Protein AF-A0AAN5RH41-F1 (afdb_monomer)

Nearest PDB structures (foldseek):
  8sas-assembly1_A  TM=2.028E-01  e=7.552E-01  HIV-1 06TG.HT008

InterPro domains:
  IPR000015 Outer membrane usher protein [PTHR30451] (2-121)
  IPR025885 PapC, N-terminal domain [PF13954] (23-124)
  IPR037224 PapC, N-terminal domain superfamily [G3DSA:3.10.20.410] (21-129)
  IPR037224 PapC, N-terminal domain superfamily [SSF141729] (22-124)

Organism: Klebsiella oxytoca (NCBI:txid571)

pLDDT: mean 82.52, std 11.22, range [43.78, 96.69]

Secondary structure (DSSP, 8-state):
-HHHHHHHHHHHHHT-PPPP-----GGGS--TTTTS---GGGGSTT---SEEEEEEEEETTEEEEEEEEEEEEEETT-STTS-EEEE-B-HHHHHHHT--HHHHTTPEEPTTSSSTTSEE---TT----

Mean predicted aligned error: 9.33 Å

Structure (mmCIF, N/CA/C/O backbone):
data_AF-A0AAN5RH41-F1
#
_entry.id   AF-A0AAN5RH41-F1
#
loop_
_atom_site.group_PDB
_atom_site.id
_atom_site.type_symbol
_atom_site.label_atom_id
_atom_site.label_alt_id
_atom_site.label_comp_id
_atom_site.label_asym_id
_atom_site.label_entity_id
_atom_site.label_seq_id
_atom_site.pdbx_PDB_ins_code
_atom_site.Cartn_x
_atom_site.Cartn_y
_atom_site.Cartn_z
_atom_site.occupancy
_atom_site.B_iso_or_equiv
_atom_site.auth_seq_id
_atom_site.auth_comp_id
_atom_site.auth_asym_id
_atom_site.auth_atom_id
_atom_site.pdbx_PDB_model_num
ATOM 1 N N . MET A 1 1 ? -14.341 -53.802 -17.929 1.00 60.84 1 MET A N 1
ATOM 2 C CA . MET A 1 1 ? -12.991 -53.218 -17.712 1.00 60.84 1 MET A CA 1
ATOM 3 C C . MET A 1 1 ? -12.581 -52.163 -18.746 1.00 60.84 1 MET A C 1
ATOM 5 O O . MET A 1 1 ? -11.885 -51.235 -18.362 1.00 60.84 1 MET A O 1
ATOM 9 N N . LYS A 1 2 ? -12.973 -52.254 -20.031 1.00 68.25 2 LYS A N 1
ATOM 10 C CA . LYS A 1 2 ? -12.633 -51.224 -21.041 1.00 68.25 2 LYS A CA 1
ATOM 11 C C . LYS A 1 2 ? -13.438 -49.919 -20.877 1.00 68.25 2 LYS A C 1
ATOM 13 O O . LYS A 1 2 ? -12.839 -48.852 -20.862 1.00 68.25 2 LYS A O 1
ATOM 18 N N . LEU A 1 3 ? -14.757 -50.005 -20.648 1.00 75.56 3 LEU A N 1
ATOM 19 C CA . LEU A 1 3 ? -15.610 -48.822 -20.422 1.00 75.56 3 LEU A CA 1
ATOM 20 C C . LEU A 1 3 ? -15.280 -48.066 -19.127 1.00 75.56 3 LEU A C 1
ATOM 22 O O . LEU A 1 3 ? -15.282 -46.843 -19.122 1.00 75.56 3 LEU A O 1
ATOM 26 N N . THR A 1 4 ? -14.952 -48.772 -18.043 1.00 77.12 4 THR A N 1
ATOM 27 C CA . THR A 1 4 ? -14.583 -48.133 -16.770 1.00 77.12 4 THR A CA 1
ATOM 28 C C . THR A 1 4 ? -13.271 -47.358 -16.878 1.00 77.12 4 THR A C 1
ATOM 30 O O . THR A 1 4 ? -13.171 -46.259 -16.348 1.00 77.12 4 THR A O 1
ATOM 33 N N . ARG A 1 5 ? -12.284 -47.876 -17.622 1.00 77.69 5 ARG A N 1
ATOM 34 C CA . ARG A 1 5 ? -11.034 -47.152 -17.911 1.00 77.69 5 ARG A CA 1
ATOM 35 C C . ARG A 1 5 ? -11.276 -45.910 -18.773 1.00 77.69 5 ARG A C 1
ATOM 37 O O . ARG A 1 5 ? -10.683 -44.873 -18.500 1.00 77.69 5 ARG A O 1
ATOM 44 N N . LEU A 1 6 ? -12.166 -46.005 -19.764 1.00 81.62 6 LEU A N 1
ATOM 45 C CA . LEU A 1 6 ? -12.541 -44.873 -20.616 1.00 81.62 6 LEU A CA 1
ATOM 46 C C . LEU A 1 6 ? -13.253 -43.771 -19.815 1.00 81.62 6 LEU A C 1
ATOM 48 O O . LEU A 1 6 ? -12.909 -42.603 -19.951 1.00 81.62 6 LEU A O 1
ATOM 52 N N . ALA A 1 7 ? -14.187 -44.145 -18.937 1.00 84.88 7 ALA A N 1
ATOM 53 C CA . ALA A 1 7 ? -14.885 -43.201 -18.068 1.00 84.88 7 ALA A CA 1
ATOM 54 C C . ALA A 1 7 ? -13.914 -42.453 -17.137 1.00 84.88 7 ALA A C 1
ATOM 56 O O . ALA A 1 7 ? -13.996 -41.234 -17.031 1.00 84.88 7 ALA A O 1
ATOM 57 N N . ILE A 1 8 ? -12.946 -43.163 -16.541 1.00 85.38 8 ILE A N 1
ATOM 58 C CA . ILE A 1 8 ? -11.915 -42.559 -15.681 1.00 85.38 8 ILE A CA 1
ATOM 59 C C . ILE A 1 8 ? -11.060 -41.550 -16.467 1.00 85.38 8 ILE A C 1
ATOM 61 O O . ILE A 1 8 ? -10.852 -40.432 -15.996 1.00 85.38 8 ILE A O 1
ATOM 65 N N . LEU A 1 9 ? -10.617 -41.903 -17.679 1.00 83.31 9 LEU A N 1
ATOM 66 C CA . LEU A 1 9 ? -9.840 -41.008 -18.548 1.00 83.31 9 LEU A CA 1
ATOM 67 C C . LEU A 1 9 ? -10.606 -39.721 -18.887 1.00 83.31 9 LEU A C 1
ATOM 69 O O . LEU A 1 9 ? -10.053 -38.636 -18.736 1.00 83.31 9 LEU A O 1
ATOM 73 N N . ILE A 1 10 ? -11.886 -39.835 -19.261 1.00 84.69 10 ILE A N 1
ATOM 74 C CA . ILE A 1 10 ? -12.734 -38.679 -19.598 1.00 84.69 10 ILE A CA 1
ATOM 75 C C . ILE A 1 10 ? -12.925 -37.765 -18.380 1.00 84.69 10 ILE A C 1
ATOM 77 O O . ILE A 1 10 ? -12.791 -36.544 -18.491 1.00 84.69 10 ILE A O 1
ATOM 81 N N . THR A 1 11 ? -13.185 -38.336 -17.198 1.00 84.69 11 THR A N 1
ATOM 82 C CA . THR A 1 11 ? -13.340 -37.544 -15.967 1.00 84.69 11 THR A CA 1
ATOM 83 C C . THR A 1 11 ? -12.055 -36.829 -15.550 1.00 84.69 11 THR A C 1
ATOM 85 O O . THR A 1 11 ?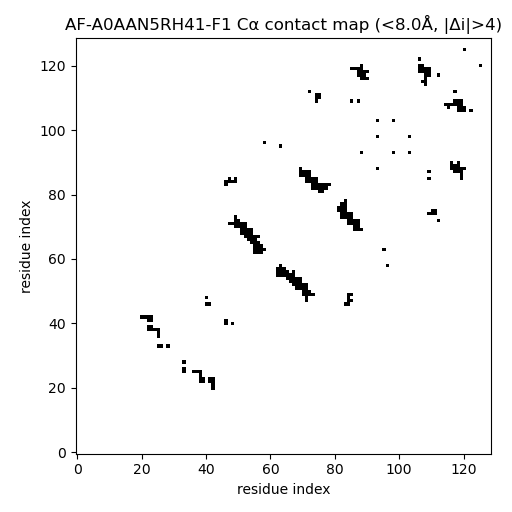 -12.130 -35.708 -15.055 1.00 84.69 11 THR A O 1
ATOM 88 N N . LEU A 1 12 ? -10.883 -37.432 -15.782 1.00 81.12 12 LEU A N 1
ATOM 89 C CA . LEU A 1 12 ? -9.588 -36.836 -15.445 1.00 81.12 12 LEU A CA 1
ATOM 90 C C . LEU A 1 12 ? -9.231 -35.668 -16.377 1.00 81.12 12 LEU A C 1
ATOM 92 O O . LEU A 1 12 ? -8.657 -34.678 -15.940 1.00 81.12 12 LEU A O 1
ATOM 96 N N . THR A 1 13 ? -9.594 -35.756 -17.658 1.00 79.00 13 THR A N 1
ATOM 97 C CA . THR A 1 13 ? -9.370 -34.661 -18.614 1.00 79.00 13 THR A CA 1
ATOM 98 C C . THR A 1 13 ? -10.342 -33.498 -18.419 1.00 79.00 13 THR A C 1
ATOM 100 O O . THR A 1 13 ? -9.961 -32.349 -18.610 1.00 79.00 13 THR A O 1
ATOM 103 N N . CYS A 1 14 ? -11.585 -33.768 -18.002 1.00 77.88 14 CYS A N 1
ATOM 104 C CA . CYS A 1 14 ? -12.605 -32.732 -17.802 1.00 77.88 14 CYS A CA 1
ATOM 105 C C . CYS A 1 14 ? -12.411 -31.928 -16.501 1.00 77.88 14 CYS A C 1
ATOM 107 O O . CYS A 1 14 ? -13.014 -30.869 -16.332 1.00 77.88 14 CYS A O 1
ATOM 109 N N . SER A 1 15 ? -11.586 -32.421 -15.574 1.00 76.56 15 SER A N 1
ATOM 110 C CA . SER A 1 15 ? -11.250 -31.739 -14.320 1.00 76.56 15 SER A CA 1
ATOM 111 C C . SER A 1 15 ? -9.981 -30.881 -14.404 1.00 76.56 15 SER A C 1
ATOM 113 O O . SER A 1 15 ? -9.678 -30.159 -13.451 1.00 76.56 15 SER A O 1
ATOM 115 N N . ALA A 1 16 ? -9.263 -30.899 -15.533 1.00 76.12 16 ALA A N 1
ATOM 116 C CA . ALA A 1 16 ? -8.120 -30.022 -15.752 1.00 76.12 16 ALA A CA 1
ATOM 117 C C . ALA A 1 16 ? -8.597 -28.573 -15.941 1.00 76.12 16 ALA A C 1
ATOM 119 O O . ALA A 1 16 ? -9.288 -28.247 -16.906 1.00 76.12 16 ALA A O 1
ATOM 120 N N . ARG A 1 17 ? -8.232 -27.687 -15.008 1.00 78.62 17 ARG A N 1
ATOM 121 C CA . ARG A 1 17 ? -8.455 -26.245 -15.157 1.00 78.62 17 ARG A CA 1
ATOM 122 C C . ARG A 1 17 ? -7.299 -25.623 -15.942 1.00 78.62 17 ARG A C 1
ATOM 124 O O . ARG A 1 17 ? -6.154 -25.997 -15.684 1.00 78.62 17 ARG A O 1
ATOM 131 N N . PRO A 1 18 ? -7.561 -24.672 -16.856 1.00 74.62 18 PRO A N 1
ATOM 132 C CA . PRO A 1 18 ? -6.485 -23.917 -17.476 1.00 74.62 18 PRO A CA 1
ATOM 133 C C . PRO A 1 18 ? -5.746 -23.123 -16.394 1.00 74.62 18 PRO A C 1
ATOM 135 O O . PRO A 1 18 ? -6.364 -22.407 -15.605 1.00 74.62 18 PRO A O 1
ATOM 138 N N . VAL A 1 19 ? -4.425 -23.266 -16.356 1.00 77.50 19 VAL A N 1
ATOM 139 C CA . VAL A 1 19 ? -3.543 -22.349 -15.633 1.00 77.50 19 VAL A CA 1
ATOM 140 C C . VAL A 1 19 ? -3.218 -21.220 -16.600 1.00 77.50 19 VAL A C 1
ATOM 142 O O . VAL A 1 19 ? -2.670 -21.465 -17.673 1.00 77.50 19 VAL A O 1
ATOM 145 N N . LEU A 1 20 ? -3.610 -20.001 -16.243 1.00 80.88 20 LEU A N 1
ATOM 146 C CA . LEU A 1 20 ? -3.268 -18.797 -16.990 1.00 80.88 20 LEU A CA 1
ATOM 147 C C . LEU A 1 20 ? -2.072 -18.129 -16.311 1.00 80.88 20 LEU A C 1
ATOM 149 O O . LEU A 1 20 ? -2.013 -18.075 -15.083 1.00 80.88 20 LEU A O 1
ATOM 153 N N . ALA A 1 21 ? -1.142 -17.630 -17.116 1.00 83.56 21 ALA A N 1
ATOM 154 C CA . ALA A 1 21 ? -0.006 -16.834 -16.675 1.00 83.56 21 ALA A CA 1
ATOM 155 C C . ALA A 1 21 ? -0.005 -15.510 -17.447 1.00 83.56 21 ALA A C 1
ATOM 157 O O . ALA A 1 21 ? -0.320 -15.484 -18.638 1.00 83.56 21 ALA A O 1
ATOM 158 N N . THR A 1 22 ? 0.338 -14.425 -16.758 1.00 88.69 22 THR A N 1
ATOM 159 C CA . THR A 1 22 ? 0.505 -13.092 -17.348 1.00 88.69 22 THR A CA 1
ATOM 160 C C . THR A 1 22 ? 1.994 -12.797 -17.441 1.00 88.69 22 THR A C 1
ATOM 162 O O . THR A 1 22 ? 2.725 -13.051 -16.489 1.00 88.69 22 THR A O 1
ATOM 165 N N . GLU A 1 23 ? 2.456 -12.235 -18.554 1.00 89.69 23 GLU A N 1
ATOM 166 C CA . GLU A 1 23 ? 3.856 -11.845 -18.749 1.00 89.69 23 GLU A CA 1
ATOM 167 C C . GLU A 1 23 ? 3.946 -10.444 -19.356 1.00 89.69 23 GLU A C 1
ATOM 169 O O . GLU A 1 23 ? 3.111 -10.049 -20.172 1.00 89.69 23 GLU A O 1
ATOM 174 N N . PHE A 1 24 ? 4.980 -9.698 -18.963 1.00 89.31 24 PHE A N 1
ATOM 175 C CA . PHE A 1 24 ? 5.223 -8.331 -19.416 1.00 89.31 24 PHE A CA 1
ATOM 176 C C . PHE A 1 24 ? 6.498 -8.256 -20.256 1.00 89.31 24 PHE A C 1
ATOM 178 O O . PHE A 1 24 ? 7.546 -8.784 -19.889 1.00 89.31 24 PHE A O 1
ATOM 185 N N . ASN A 1 25 ? 6.417 -7.574 -21.399 1.00 88.12 25 ASN A N 1
ATOM 186 C CA . ASN A 1 25 ? 7.524 -7.480 -22.345 1.00 88.12 25 ASN A CA 1
ATOM 187 C C . ASN A 1 25 ? 8.454 -6.299 -22.016 1.00 88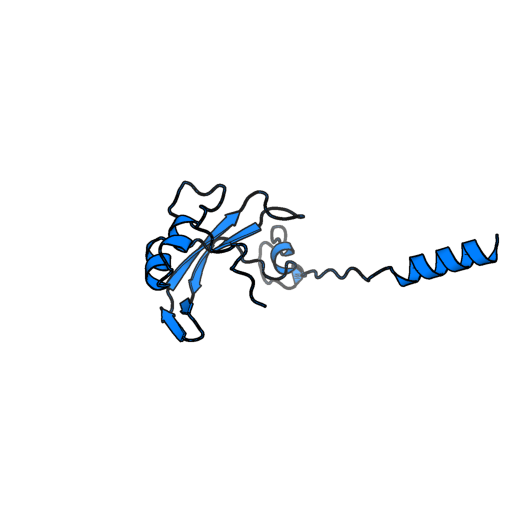.12 25 ASN A C 1
ATOM 189 O O . ASN A 1 25 ? 8.077 -5.138 -22.178 1.00 88.12 25 ASN A O 1
ATOM 193 N N . VAL A 1 26 ? 9.704 -6.597 -21.652 1.00 87.31 26 VAL A N 1
ATOM 194 C CA . VAL A 1 26 ? 10.753 -5.598 -21.361 1.00 87.31 26 VAL A CA 1
ATOM 195 C C . VAL A 1 26 ? 11.080 -4.678 -22.540 1.00 87.31 26 VAL A C 1
ATOM 197 O O . VAL A 1 26 ? 11.493 -3.539 -22.337 1.00 87.31 26 VAL A O 1
ATOM 200 N N . ASN A 1 27 ? 10.857 -5.123 -23.782 1.00 84.88 27 ASN A N 1
ATOM 201 C CA . ASN A 1 27 ? 11.163 -4.337 -24.983 1.00 84.88 27 ASN A CA 1
ATOM 202 C C . ASN A 1 27 ? 10.212 -3.153 -25.183 1.00 84.88 27 ASN A C 1
ATOM 204 O O . ASN A 1 27 ? 10.525 -2.243 -25.948 1.00 84.88 27 ASN A O 1
ATOM 208 N N . MET A 1 28 ? 9.065 -3.152 -24.500 1.00 85.75 28 MET A N 1
ATOM 209 C CA . MET A 1 28 ? 8.135 -2.026 -24.516 1.00 85.75 28 MET A CA 1
ATOM 210 C C . MET A 1 28 ? 8.636 -0.853 -23.658 1.00 85.75 28 MET A C 1
ATOM 212 O O . MET A 1 28 ? 8.174 0.274 -23.828 1.00 85.75 28 MET A O 1
ATOM 216 N N . LEU A 1 29 ? 9.602 -1.085 -22.764 1.00 82.75 29 LEU A N 1
ATOM 217 C CA . LEU A 1 29 ? 10.185 -0.026 -21.954 1.00 82.75 29 LEU A CA 1
ATOM 218 C C . LEU A 1 29 ? 11.239 0.756 -22.747 1.00 82.75 29 LEU A C 1
ATOM 220 O O . LEU A 1 29 ? 12.159 0.198 -23.358 1.00 82.75 29 LEU A O 1
ATOM 224 N N . ASN A 1 30 ? 11.121 2.081 -22.714 1.00 82.31 30 ASN A N 1
ATOM 225 C CA . ASN A 1 30 ? 12.128 2.987 -23.249 1.00 82.31 30 ASN A CA 1
ATOM 226 C C . ASN A 1 30 ? 13.181 3.286 -22.173 1.00 82.31 30 ASN A C 1
ATOM 228 O O . ASN A 1 30 ? 13.149 4.339 -21.543 1.00 82.31 30 ASN A O 1
ATOM 232 N N . THR A 1 31 ? 14.059 2.319 -21.909 1.00 78.50 31 THR A N 1
ATOM 233 C CA . THR A 1 31 ? 15.173 2.468 -20.962 1.00 78.50 31 THR A CA 1
ATOM 234 C C . THR A 1 31 ? 16.473 2.054 -21.639 1.00 78.50 31 THR A C 1
ATOM 236 O O . THR A 1 31 ? 16.477 1.178 -22.506 1.00 78.50 31 THR A O 1
ATOM 239 N N . GLU A 1 32 ? 17.578 2.673 -21.228 1.00 75.31 32 GLU A N 1
ATOM 240 C CA . GLU A 1 32 ? 18.926 2.313 -21.688 1.00 75.31 32 GLU A CA 1
ATOM 241 C C . GLU A 1 32 ? 19.366 0.931 -21.168 1.00 75.31 32 GLU A C 1
ATOM 243 O O . GLU A 1 32 ? 20.247 0.292 -21.739 1.00 75.31 32 GLU A O 1
ATOM 248 N N . ASP A 1 33 ? 18.714 0.429 -20.114 1.00 76.31 33 ASP A N 1
ATOM 249 C CA . ASP A 1 33 ? 19.167 -0.719 -19.325 1.00 76.31 33 ASP A CA 1
ATOM 250 C C . ASP A 1 33 ? 18.191 -1.907 -19.383 1.00 76.31 33 ASP A C 1
ATOM 252 O O . ASP A 1 33 ? 17.909 -2.594 -18.400 1.00 76.31 33 ASP A O 1
ATOM 256 N N . ARG A 1 34 ? 17.658 -2.176 -20.583 1.00 74.94 34 ARG A N 1
ATOM 257 C CA . ARG A 1 34 ? 16.695 -3.272 -20.832 1.00 74.94 34 ARG A CA 1
ATOM 258 C C . ARG A 1 34 ? 17.197 -4.652 -20.399 1.00 74.94 34 ARG A C 1
ATOM 260 O O . ARG A 1 34 ? 16.385 -5.538 -20.162 1.00 74.94 34 ARG A O 1
ATOM 267 N N . LYS A 1 35 ? 18.517 -4.852 -20.310 1.00 75.06 35 LYS A N 1
ATOM 268 C CA . LYS A 1 35 ? 19.131 -6.137 -19.930 1.00 75.06 35 LYS A CA 1
ATOM 269 C C . LYS A 1 35 ? 18.994 -6.464 -18.440 1.00 75.06 35 LYS A C 1
ATOM 271 O O . LYS A 1 35 ? 19.155 -7.625 -18.083 1.00 75.06 35 LYS A O 1
ATOM 276 N N . HIS A 1 36 ? 18.700 -5.470 -17.603 1.00 75.88 36 HIS A N 1
ATOM 277 C CA . HIS A 1 36 ? 18.593 -5.625 -16.149 1.00 75.88 36 HIS A CA 1
ATOM 278 C C . HIS A 1 36 ? 17.180 -5.337 -15.615 1.00 75.88 36 HIS A C 1
ATOM 280 O O . HIS A 1 36 ? 16.965 -5.362 -14.405 1.00 75.88 36 HIS A O 1
ATOM 286 N N . ALA A 1 37 ? 16.211 -5.064 -16.495 1.00 78.75 37 ALA A N 1
ATOM 287 C CA . ALA A 1 37 ? 14.829 -4.818 -16.102 1.00 78.75 37 ALA A CA 1
ATOM 288 C C . ALA A 1 37 ? 14.094 -6.143 -15.829 1.00 78.75 37 ALA A C 1
ATOM 290 O O . ALA A 1 37 ? 13.861 -6.925 -16.750 1.00 78.75 37 ALA A O 1
ATOM 291 N N . ASP A 1 38 ? 13.695 -6.367 -14.576 1.00 81.81 38 ASP A N 1
ATOM 292 C CA . ASP A 1 38 ? 12.813 -7.469 -14.181 1.00 81.81 38 ASP A CA 1
ATOM 293 C C . ASP A 1 38 ? 11.367 -6.967 -14.052 1.00 81.81 38 ASP A C 1
ATOM 295 O O . ASP A 1 38 ? 11.071 -6.075 -13.254 1.00 81.81 38 ASP A O 1
ATOM 299 N N . LEU A 1 39 ? 10.465 -7.538 -14.858 1.00 86.50 39 LEU A N 1
ATOM 300 C CA . LEU A 1 39 ? 9.034 -7.219 -14.858 1.00 86.50 39 LEU A CA 1
ATOM 301 C C . LEU A 1 39 ? 8.159 -8.341 -14.298 1.00 86.50 39 LEU A C 1
ATOM 303 O O . LEU A 1 39 ? 6.935 -8.214 -14.311 1.00 86.50 39 LEU A O 1
ATOM 307 N N . SER A 1 40 ? 8.758 -9.414 -13.775 1.00 85.19 40 SER A N 1
ATOM 308 C CA . SER A 1 40 ? 8.029 -10.536 -13.168 1.00 85.19 40 SER A CA 1
ATOM 309 C C . SER A 1 40 ? 7.123 -10.081 -12.020 1.00 85.19 40 SER A C 1
ATOM 311 O O . SER A 1 40 ? 6.035 -10.620 -11.819 1.00 85.19 40 SER A O 1
ATOM 313 N N . ALA A 1 41 ? 7.523 -9.017 -11.321 1.00 83.88 41 ALA A N 1
ATOM 314 C CA . ALA A 1 41 ? 6.727 -8.346 -10.305 1.00 83.88 41 ALA A CA 1
ATOM 315 C C . ALA A 1 41 ? 5.324 -7.937 -10.795 1.00 83.88 41 ALA A C 1
ATOM 317 O O . ALA A 1 41 ? 4.366 -8.095 -10.044 1.00 83.88 41 ALA A O 1
ATOM 318 N N . PHE A 1 42 ? 5.191 -7.455 -12.036 1.00 85.19 42 PHE A N 1
ATOM 319 C CA . PHE A 1 42 ? 3.919 -6.970 -12.592 1.00 85.19 42 PHE A CA 1
ATOM 320 C C . PHE A 1 42 ? 2.958 -8.101 -12.965 1.00 85.19 42 PHE A C 1
ATOM 322 O O . PHE A 1 42 ? 1.753 -7.884 -13.058 1.00 85.19 42 PHE A O 1
ATOM 329 N N . SER A 1 43 ? 3.472 -9.316 -13.149 1.00 87.44 43 SER A N 1
ATOM 330 C CA . SER A 1 43 ? 2.668 -10.513 -13.403 1.00 87.44 43 SER A CA 1
ATOM 331 C C . SER A 1 43 ? 1.909 -11.008 -12.170 1.00 87.44 43 SER A C 1
ATOM 333 O O . SER A 1 43 ? 1.018 -11.848 -12.303 1.00 87.44 43 SER A O 1
ATOM 335 N N . ARG A 1 44 ? 2.264 -10.524 -10.972 1.00 85.38 44 ARG A N 1
ATOM 336 C CA . ARG A 1 44 ? 1.670 -10.945 -9.701 1.00 85.38 44 ARG A CA 1
ATOM 337 C C . ARG A 1 44 ? 0.535 -10.005 -9.312 1.00 85.38 44 ARG A C 1
ATOM 339 O O . ARG A 1 44 ? 0.768 -8.845 -8.981 1.00 85.38 44 ARG A O 1
ATOM 346 N N . ASP A 1 45 ? -0.687 -10.526 -9.324 1.00 82.75 45 ASP A N 1
ATOM 347 C CA . ASP A 1 45 ? -1.861 -9.765 -8.899 1.00 82.75 45 ASP A CA 1
ATOM 348 C C . ASP A 1 45 ? -1.732 -9.319 -7.433 1.00 82.75 45 ASP A C 1
ATOM 350 O O . ASP A 1 45 ? -1.300 -10.085 -6.569 1.00 82.75 45 ASP A O 1
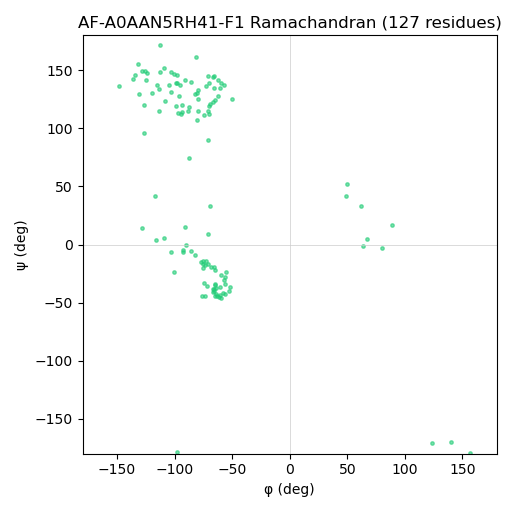ATOM 354 N N . GLY A 1 46 ? -2.063 -8.056 -7.170 1.00 81.38 46 GLY A 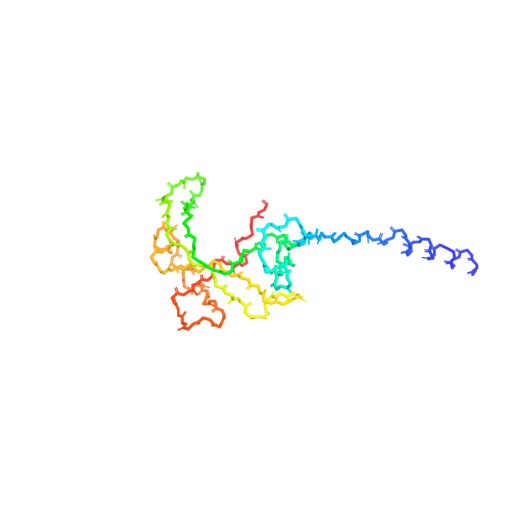N 1
ATOM 355 C CA . GLY A 1 46 ? -1.950 -7.440 -5.847 1.00 81.38 46 GLY A CA 1
ATOM 356 C C . GLY A 1 46 ? -0.525 -7.246 -5.306 1.00 81.38 46 GLY A C 1
ATOM 357 O O . GLY A 1 46 ? -0.388 -6.810 -4.163 1.00 81.38 46 GLY A O 1
ATOM 358 N N . TYR A 1 47 ? 0.533 -7.538 -6.075 1.00 86.50 47 TYR A N 1
ATOM 359 C CA . TYR A 1 47 ? 1.905 -7.260 -5.642 1.00 86.50 47 TYR A CA 1
ATOM 360 C C . TYR A 1 47 ? 2.212 -5.758 -5.689 1.00 86.50 47 TYR A C 1
ATOM 362 O O . TYR A 1 47 ? 1.915 -5.076 -6.670 1.00 86.50 47 TYR A O 1
ATOM 370 N N . ILE A 1 48 ? 2.869 -5.256 -4.643 1.00 88.50 48 ILE A N 1
ATOM 371 C CA . ILE A 1 48 ? 3.342 -3.874 -4.551 1.00 88.50 48 ILE A CA 1
ATOM 372 C C . ILE A 1 48 ? 4.863 -3.915 -4.392 1.00 88.50 48 ILE A C 1
ATOM 374 O O . ILE A 1 48 ? 5.396 -4.664 -3.581 1.00 88.50 48 ILE A O 1
ATOM 378 N N . ALA A 1 49 ? 5.600 -3.140 -5.184 1.00 89.06 49 ALA A N 1
ATOM 379 C CA . ALA A 1 49 ? 7.050 -3.098 -5.030 1.00 89.06 49 ALA A CA 1
ATOM 380 C C . ALA A 1 49 ? 7.437 -2.457 -3.677 1.00 89.06 49 ALA A C 1
ATOM 382 O O . ALA A 1 49 ? 6.774 -1.521 -3.234 1.00 89.06 49 ALA A O 1
ATOM 383 N N . PRO A 1 50 ? 8.506 -2.920 -3.007 1.00 91.06 50 PRO A N 1
ATOM 384 C CA . PRO A 1 50 ? 9.036 -2.214 -1.852 1.00 91.06 50 PRO A CA 1
ATOM 385 C C . PRO A 1 50 ? 9.480 -0.791 -2.204 1.00 91.06 50 PRO A C 1
ATOM 387 O O . PRO A 1 50 ? 10.103 -0.565 -3.242 1.00 91.06 50 PRO A O 1
ATOM 390 N N . GLY A 1 51 ? 9.189 0.158 -1.321 1.00 92.44 51 GLY A N 1
ATOM 391 C CA . GLY A 1 51 ? 9.460 1.575 -1.533 1.00 92.44 51 GLY A CA 1
ATOM 392 C C . GLY A 1 51 ? 8.557 2.468 -0.693 1.00 92.44 51 GLY A C 1
ATOM 393 O O . GLY A 1 51 ? 7.707 1.985 0.054 1.00 92.44 51 GLY A O 1
ATOM 394 N N . ASP A 1 52 ? 8.738 3.777 -0.833 1.00 94.56 52 ASP A N 1
ATOM 395 C CA . ASP A 1 52 ? 7.933 4.775 -0.135 1.00 94.56 52 ASP A CA 1
ATOM 396 C C . ASP A 1 52 ? 6.902 5.391 -1.082 1.00 94.56 52 ASP A C 1
ATOM 398 O O . ASP A 1 52 ? 7.216 5.811 -2.198 1.00 94.56 52 ASP A O 1
ATOM 402 N N . TYR A 1 53 ? 5.660 5.447 -0.616 1.00 95.62 53 TYR A N 1
ATOM 403 C CA . TYR A 1 53 ? 4.494 5.867 -1.379 1.00 95.62 53 TYR A CA 1
ATOM 404 C C . TYR A 1 53 ? 3.762 6.992 -0.653 1.00 95.62 53 TYR A C 1
ATOM 406 O O . TYR A 1 53 ? 3.722 7.038 0.575 1.00 95.62 53 TYR A O 1
ATOM 414 N N . LEU A 1 54 ? 3.131 7.880 -1.419 1.00 96.69 54 LEU A N 1
ATOM 415 C CA . LEU A 1 54 ? 2.121 8.797 -0.898 1.00 96.69 54 LEU A CA 1
ATOM 416 C C . LEU A 1 54 ? 0.752 8.185 -1.174 1.00 96.69 54 LEU A C 1
ATOM 418 O O . LEU A 1 54 ? 0.368 8.036 -2.333 1.00 96.69 54 LEU A O 1
ATOM 422 N N . LEU A 1 55 ? 0.048 7.799 -0.113 1.00 94.69 55 LEU A N 1
ATOM 423 C CA . LEU A 1 55 ? -1.238 7.113 -0.198 1.00 94.69 55 LEU A CA 1
ATOM 424 C C . LEU A 1 55 ? -2.311 7.874 0.571 1.00 94.69 55 LEU A C 1
ATOM 426 O O . LEU A 1 55 ? -2.055 8.452 1.627 1.00 94.69 55 LEU A O 1
ATOM 430 N N . ASP A 1 56 ? -3.541 7.796 0.082 1.00 95.06 56 ASP A N 1
ATOM 431 C CA . ASP A 1 56 ? -4.699 8.216 0.857 1.00 95.06 56 ASP A CA 1
ATOM 432 C C . ASP A 1 56 ? -5.112 7.082 1.796 1.00 95.06 56 ASP A C 1
ATOM 434 O O . ASP A 1 56 ? -5.294 5.934 1.380 1.00 95.06 56 ASP A O 1
ATOM 438 N N . ILE A 1 57 ? -5.286 7.398 3.076 1.00 92.75 57 ILE A N 1
ATOM 439 C CA . ILE A 1 57 ? -5.793 6.448 4.065 1.00 92.75 57 ILE A CA 1
ATOM 440 C C . ILE A 1 57 ? -7.302 6.631 4.154 1.00 92.75 57 ILE A C 1
ATOM 442 O O . ILE A 1 57 ? -7.793 7.709 4.508 1.00 92.75 57 ILE A O 1
ATOM 446 N N . ARG A 1 58 ? -8.036 5.555 3.863 1.00 92.62 58 ARG A N 1
ATOM 447 C CA . ARG A 1 58 ? -9.498 5.507 3.935 1.00 92.62 58 ARG A CA 1
ATOM 448 C C . ARG A 1 58 ? -9.953 4.518 5.001 1.00 92.62 58 ARG A C 1
ATOM 450 O O . ARG A 1 58 ? -9.426 3.414 5.093 1.00 92.62 58 ARG A O 1
ATOM 457 N N . LEU A 1 59 ? -10.958 4.911 5.775 1.00 90.50 59 LEU A N 1
ATOM 458 C CA . LEU A 1 59 ? -11.625 4.075 6.765 1.00 90.50 59 LEU A CA 1
ATOM 459 C C . LEU A 1 59 ? -13.128 4.108 6.491 1.00 90.50 59 LEU A C 1
ATOM 461 O O . LEU A 1 59 ? -13.726 5.180 6.508 1.00 90.50 59 LEU A O 1
ATOM 465 N N . ASN A 1 60 ? -13.734 2.945 6.228 1.00 89.00 60 ASN A N 1
ATOM 466 C CA . ASN A 1 60 ? -15.154 2.828 5.860 1.00 89.00 60 ASN A CA 1
ATOM 467 C C . ASN A 1 60 ? -15.546 3.798 4.731 1.00 89.00 60 ASN A C 1
ATOM 469 O O . ASN A 1 60 ? -16.452 4.614 4.881 1.00 89.00 60 ASN A O 1
ATOM 473 N N . ASP A 1 61 ? -14.787 3.759 3.635 1.00 90.19 61 ASP A N 1
ATOM 474 C CA . ASP A 1 61 ? -14.928 4.630 2.461 1.00 90.19 61 ASP A CA 1
ATOM 475 C C . ASP A 1 61 ? -14.689 6.131 2.684 1.00 90.19 61 ASP A C 1
ATOM 477 O O . ASP A 1 61 ? -14.681 6.888 1.711 1.00 90.19 61 ASP A O 1
ATOM 481 N N . GLN A 1 62 ? -14.399 6.572 3.907 1.00 93.69 62 GLN A N 1
ATOM 482 C CA . GLN A 1 62 ? -14.079 7.964 4.213 1.00 93.69 62 GLN A CA 1
ATOM 483 C C . GLN A 1 62 ? -12.570 8.183 4.251 1.00 93.69 62 GLN A C 1
ATOM 485 O O . GLN A 1 62 ? -11.847 7.479 4.954 1.00 93.69 62 GLN A O 1
ATOM 490 N N . THR A 1 63 ? -12.085 9.177 3.512 1.00 95.25 63 THR A N 1
ATOM 491 C CA . THR A 1 63 ? -10.679 9.585 3.577 1.00 95.25 63 THR A CA 1
ATOM 492 C C . THR A 1 63 ? -10.404 10.266 4.911 1.00 95.25 63 THR A C 1
ATOM 494 O O . THR A 1 63 ? -11.009 11.286 5.231 1.00 95.25 63 THR A O 1
ATOM 497 N N . ILE A 1 64 ? -9.488 9.696 5.694 1.00 95.00 64 ILE A N 1
ATOM 498 C CA . ILE A 1 64 ? -9.063 10.247 6.988 1.00 95.00 64 ILE A CA 1
ATOM 499 C C . ILE A 1 64 ? -7.729 10.986 6.887 1.00 95.00 64 ILE A C 1
ATOM 501 O O . ILE A 1 64 ? -7.439 11.849 7.715 1.00 95.00 64 ILE A O 1
ATOM 505 N N . ARG A 1 65 ? -6.914 10.653 5.879 1.00 95.88 65 ARG A N 1
ATOM 506 C CA . ARG A 1 65 ? -5.657 11.326 5.542 1.00 95.88 65 ARG A CA 1
ATOM 507 C C . ARG A 1 65 ? -5.427 11.253 4.041 1.00 95.88 65 ARG A C 1
ATOM 509 O O . ARG A 1 65 ? -5.574 10.184 3.462 1.00 95.88 65 ARG A O 1
ATOM 516 N N . GLU A 1 66 ? -5.009 12.364 3.460 1.00 96.69 66 GLU A N 1
ATOM 517 C CA . GLU A 1 66 ? -4.576 12.444 2.065 1.00 96.69 66 GLU A CA 1
ATOM 518 C C . GLU A 1 66 ? -3.052 12.503 2.000 1.00 96.69 66 GLU A C 1
ATOM 520 O O . GLU A 1 66 ? -2.424 13.063 2.905 1.00 96.69 66 GLU A O 1
ATOM 525 N N . GLN A 1 67 ? -2.471 11.943 0.935 1.00 95.88 67 GLN A N 1
ATOM 526 C CA . GLN A 1 67 ? -1.030 12.011 0.646 1.00 95.88 67 GLN A CA 1
ATOM 527 C C . GLN A 1 67 ? -0.149 11.638 1.853 1.00 95.88 67 GLN A C 1
ATOM 529 O O . GLN A 1 67 ? 0.853 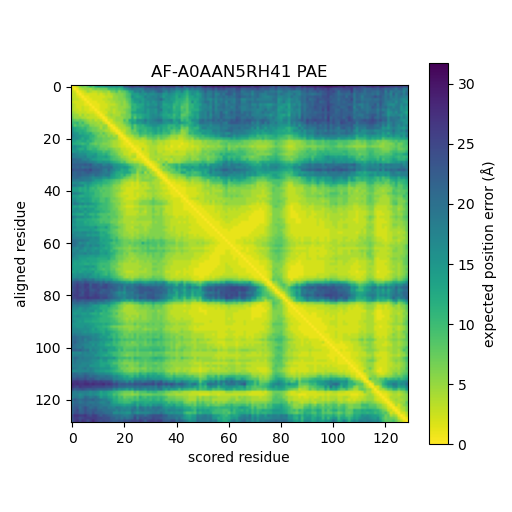12.290 2.154 1.00 95.88 67 GLN A O 1
ATOM 534 N N . TYR A 1 68 ? -0.538 10.597 2.587 1.00 95.44 68 TYR A N 1
ATOM 535 C CA . TYR A 1 68 ? 0.188 10.147 3.762 1.00 95.44 68 TYR A CA 1
ATOM 536 C C . TYR A 1 68 ? 1.402 9.304 3.340 1.00 95.44 68 TYR A C 1
ATOM 538 O O . TYR A 1 68 ? 1.248 8.407 2.506 1.00 95.44 68 TYR A O 1
ATOM 546 N N . PRO A 1 69 ? 2.602 9.553 3.896 1.00 94.69 69 PRO A N 1
ATOM 547 C CA . PRO A 1 69 ? 3.781 8.753 3.593 1.00 94.69 69 PRO A CA 1
ATOM 548 C C . PRO A 1 69 ? 3.638 7.349 4.187 1.00 94.69 69 PRO A C 1
ATOM 550 O O . PRO A 1 69 ? 3.484 7.182 5.397 1.00 94.69 69 PRO A O 1
ATOM 553 N N . VAL A 1 70 ? 3.701 6.336 3.329 1.00 93.94 70 VAL A N 1
ATOM 554 C CA . VAL A 1 70 ? 3.578 4.923 3.690 1.00 93.94 70 VAL A CA 1
ATOM 555 C C . VAL A 1 70 ? 4.723 4.146 3.059 1.00 93.94 70 VAL A C 1
ATOM 557 O O . VAL A 1 70 ? 4.955 4.241 1.856 1.00 93.94 70 VAL A O 1
ATOM 560 N N . SER A 1 71 ? 5.416 3.348 3.867 1.00 93.44 71 SER A N 1
ATOM 561 C CA . SER A 1 71 ? 6.493 2.485 3.388 1.00 93.44 71 SER A CA 1
ATOM 562 C C . SER A 1 71 ? 5.972 1.076 3.116 1.00 93.44 71 SER A C 1
ATOM 564 O O . SER A 1 71 ? 5.205 0.518 3.905 1.00 93.44 71 SER A O 1
ATOM 566 N N . VAL A 1 72 ? 6.394 0.489 2.004 1.00 92.25 72 VAL A N 1
ATOM 567 C CA . VAL A 1 72 ? 6.167 -0.910 1.643 1.00 92.25 72 VAL A CA 1
ATOM 568 C C . VAL A 1 72 ? 7.498 -1.632 1.765 1.00 92.25 72 VAL A C 1
ATOM 570 O O . VAL A 1 72 ? 8.495 -1.245 1.157 1.00 92.25 72 VAL A O 1
ATOM 573 N N . VAL A 1 73 ? 7.522 -2.685 2.573 1.00 90.88 73 VAL A N 1
ATOM 574 C CA . VAL A 1 73 ? 8.742 -3.408 2.943 1.00 90.88 73 VAL A CA 1
ATOM 575 C C . VAL A 1 73 ? 8.741 -4.816 2.349 1.00 90.88 73 VAL A C 1
ATOM 577 O O . VAL A 1 73 ? 7.672 -5.416 2.214 1.00 90.88 73 VAL A O 1
ATOM 580 N N . PRO A 1 74 ? 9.912 -5.378 2.004 1.00 88.94 74 PRO A N 1
ATOM 581 C CA . PRO A 1 74 ? 9.996 -6.758 1.549 1.00 88.94 74 PRO A CA 1
ATOM 582 C C . PRO A 1 74 ? 9.728 -7.725 2.709 1.00 88.94 74 PRO A C 1
ATOM 584 O O . PRO A 1 74 ? 10.241 -7.546 3.815 1.00 88.94 74 PRO A O 1
ATOM 587 N N . VAL A 1 75 ? 8.975 -8.787 2.438 1.00 85.12 75 VAL A N 1
ATOM 588 C CA . VAL A 1 75 ? 8.701 -9.887 3.364 1.00 85.12 75 VAL A CA 1
ATOM 589 C C . VAL A 1 75 ? 9.344 -11.150 2.820 1.00 85.12 75 VAL A C 1
ATOM 591 O O . VAL A 1 75 ? 8.960 -11.683 1.777 1.00 85.12 75 VAL A O 1
ATOM 594 N N . LYS A 1 76 ? 10.336 -11.653 3.553 1.00 73.25 76 LYS A N 1
ATOM 595 C CA . LYS A 1 76 ? 11.013 -12.900 3.199 1.00 73.25 76 LYS A CA 1
ATOM 596 C C . LYS A 1 76 ? 10.169 -14.094 3.640 1.00 73.25 76 LYS A C 1
ATOM 598 O O . LYS A 1 76 ? 9.850 -14.225 4.819 1.00 73.25 76 LYS A O 1
ATOM 603 N N . GLY A 1 77 ? 9.868 -14.993 2.702 1.00 63.03 77 GLY A N 1
ATOM 604 C CA . GLY A 1 77 ? 9.333 -16.328 2.999 1.00 63.03 77 GLY A CA 1
ATOM 605 C C . GLY A 1 77 ? 7.808 -16.472 3.102 1.00 63.03 77 GLY A C 1
ATOM 606 O O . GLY A 1 77 ? 7.355 -17.485 3.629 1.00 63.03 77 GLY A O 1
ATOM 607 N N . SER A 1 78 ? 7.009 -15.517 2.613 1.00 55.75 78 SER A N 1
ATOM 608 C CA . SER A 1 78 ? 5.533 -15.590 2.664 1.00 55.75 78 SER A CA 1
ATOM 609 C C . SER A 1 78 ? 4.844 -15.973 1.343 1.00 55.75 78 SER A C 1
ATOM 611 O O . SER A 1 78 ? 3.634 -16.204 1.347 1.00 55.75 78 SER A O 1
ATOM 613 N N . GLY A 1 79 ? 5.578 -16.079 0.229 1.00 54.34 79 GLY A N 1
ATOM 614 C CA . GLY A 1 79 ? 5.038 -16.420 -1.094 1.00 54.34 79 GLY A CA 1
ATOM 615 C C . GLY A 1 79 ? 5.428 -17.820 -1.580 1.00 54.34 79 GLY A C 1
ATOM 616 O O . GLY A 1 79 ? 6.492 -18.332 -1.239 1.00 54.34 79 GLY A O 1
ATOM 617 N N . LYS A 1 80 ? 4.584 -18.431 -2.428 1.00 52.34 80 LYS A N 1
ATOM 618 C CA . LYS A 1 80 ? 4.912 -19.689 -3.131 1.00 52.34 80 LYS A CA 1
ATOM 619 C C . LYS A 1 80 ? 6.061 -19.535 -4.146 1.00 52.34 80 LYS A C 1
ATOM 621 O O . LYS A 1 80 ? 6.689 -20.542 -4.451 1.00 52.34 80 LYS A O 1
ATOM 626 N N . ASP A 1 81 ? 6.360 -18.305 -4.585 1.00 52.59 81 ASP A N 1
ATOM 627 C CA . ASP A 1 81 ? 7.275 -18.004 -5.702 1.00 52.59 81 ASP A CA 1
ATOM 628 C C . ASP A 1 81 ? 8.391 -16.980 -5.376 1.00 52.59 81 ASP A C 1
ATOM 630 O O . ASP A 1 81 ? 9.039 -16.467 -6.283 1.00 52.59 81 ASP A O 1
ATOM 634 N N . GLY A 1 82 ? 8.647 -16.663 -4.100 1.00 59.59 82 GLY A N 1
ATOM 635 C CA . GLY A 1 82 ? 9.710 -15.725 -3.695 1.00 59.59 82 GLY A CA 1
ATOM 636 C C . GLY A 1 82 ? 9.226 -14.544 -2.852 1.00 59.59 82 GLY A C 1
ATOM 637 O O . GLY A 1 82 ? 8.088 -14.543 -2.380 1.00 59.59 82 GLY A O 1
ATOM 638 N N . ASP A 1 83 ? 10.128 -13.581 -2.628 1.00 69.25 83 ASP A N 1
ATOM 639 C CA . ASP A 1 83 ? 9.940 -12.416 -1.752 1.00 69.25 83 ASP A CA 1
ATOM 640 C C . ASP A 1 83 ? 8.613 -11.685 -2.056 1.00 69.25 83 ASP A C 1
ATOM 642 O O . ASP A 1 83 ? 8.318 -11.316 -3.202 1.00 69.25 83 ASP A O 1
ATOM 646 N N . ASP A 1 84 ? 7.794 -11.520 -1.016 1.00 82.50 84 ASP A N 1
ATOM 647 C CA . ASP A 1 84 ? 6.534 -10.770 -1.033 1.00 82.50 84 ASP A CA 1
ATOM 648 C C . ASP A 1 84 ? 6.786 -9.361 -0.473 1.00 82.50 84 ASP A C 1
ATOM 650 O O . ASP A 1 84 ? 7.908 -9.004 -0.108 1.00 82.50 84 ASP A O 1
ATOM 654 N N . SER A 1 85 ? 5.745 -8.548 -0.380 1.00 86.94 85 SER A N 1
ATOM 655 C CA . SER A 1 85 ? 5.807 -7.220 0.218 1.00 86.94 85 SER A CA 1
ATOM 656 C C . SER A 1 85 ? 4.669 -7.018 1.213 1.00 86.94 85 SER A C 1
ATOM 658 O O . SER A 1 85 ? 3.616 -7.651 1.120 1.00 86.94 85 SER A O 1
ATOM 660 N N . ALA A 1 86 ? 4.866 -6.122 2.171 1.00 88.38 86 ALA A N 1
ATOM 661 C CA . ALA A 1 86 ? 3.820 -5.714 3.092 1.00 88.38 86 ALA A CA 1
ATOM 662 C C . ALA A 1 86 ? 3.831 -4.204 3.279 1.00 88.38 86 ALA A C 1
ATOM 664 O O . ALA A 1 86 ? 4.885 -3.573 3.372 1.00 88.38 86 ALA A O 1
ATOM 665 N N . VAL A 1 87 ? 2.632 -3.635 3.386 1.00 90.81 87 VAL A N 1
ATOM 666 C CA . VAL A 1 87 ? 2.457 -2.259 3.844 1.00 90.81 87 VAL A CA 1
ATOM 667 C C . VAL A 1 87 ? 2.881 -2.187 5.305 1.00 90.81 87 VAL A C 1
ATOM 669 O O . VAL A 1 87 ? 2.351 -2.904 6.154 1.00 90.81 87 VAL A O 1
ATOM 672 N N . CYS A 1 88 ? 3.838 -1.314 5.587 1.00 92.12 88 CYS A N 1
ATOM 673 C CA . CYS A 1 88 ? 4.351 -1.083 6.919 1.00 92.12 88 CYS A CA 1
ATOM 674 C C . CYS A 1 88 ? 3.409 -0.156 7.686 1.00 92.12 88 CYS A C 1
ATOM 676 O O . CYS A 1 88 ? 3.351 1.042 7.411 1.00 92.12 88 CYS A O 1
ATOM 678 N N . VAL A 1 89 ? 2.661 -0.697 8.647 1.00 92.25 89 VAL A N 1
ATOM 679 C CA . VAL A 1 89 ? 1.728 0.100 9.449 1.00 92.25 89 VAL A CA 1
ATOM 680 C C . VAL A 1 89 ? 2.416 0.550 10.725 1.00 92.25 89 VAL A C 1
ATOM 682 O O . VAL A 1 89 ? 2.780 -0.262 11.579 1.00 92.25 89 VAL A O 1
ATOM 685 N N . THR A 1 90 ? 2.618 1.860 10.846 1.00 92.00 90 THR A N 1
ATOM 686 C CA . THR A 1 90 ? 3.276 2.448 12.013 1.00 92.00 90 THR A CA 1
ATOM 687 C C . THR A 1 90 ? 2.296 2.613 13.182 1.00 92.00 90 THR A C 1
ATOM 689 O O . THR A 1 90 ? 1.077 2.632 12.978 1.00 92.00 90 THR A O 1
ATOM 692 N N . PRO A 1 91 ? 2.783 2.775 14.425 1.00 89.69 91 PRO A N 1
ATOM 693 C CA . PRO A 1 91 ? 1.920 3.059 15.573 1.00 89.69 91 PRO A CA 1
ATOM 694 C C . PRO A 1 91 ? 1.043 4.308 15.389 1.00 89.69 91 PRO A C 1
ATOM 696 O O . PRO A 1 91 ? -0.104 4.333 15.831 1.00 89.69 91 PRO A O 1
ATOM 699 N N . GLU A 1 92 ? 1.548 5.331 14.697 1.00 90.12 92 GLU A N 1
ATOM 700 C CA . GLU A 1 92 ? 0.797 6.547 14.381 1.00 90.12 92 GLU A CA 1
ATOM 701 C C . GLU A 1 92 ? -0.358 6.248 13.420 1.00 90.12 92 GLU A C 1
ATOM 703 O O . GLU A 1 92 ? -1.470 6.736 13.622 1.00 90.12 92 GLU A O 1
ATOM 708 N N . MET A 1 93 ? -0.132 5.395 12.415 1.00 92.12 93 MET A N 1
ATOM 709 C CA . MET A 1 93 ? -1.195 4.922 11.526 1.00 92.12 93 MET A CA 1
ATOM 710 C C . MET A 1 93 ? -2.239 4.105 12.291 1.00 92.12 93 MET A C 1
ATOM 712 O O . MET A 1 93 ? -3.433 4.317 12.103 1.00 92.12 93 MET A O 1
ATOM 716 N N . VAL A 1 94 ? -1.819 3.224 13.205 1.00 91.44 94 VAL A N 1
ATOM 717 C CA . VAL A 1 94 ? -2.748 2.468 14.064 1.00 91.44 94 VAL A CA 1
ATOM 718 C C . VAL A 1 94 ? -3.641 3.407 14.881 1.00 91.44 94 VAL A C 1
ATOM 720 O O . VAL A 1 94 ? -4.846 3.170 14.978 1.00 91.44 94 VAL A O 1
ATOM 723 N N . ALA A 1 95 ? -3.082 4.495 15.420 1.00 89.62 95 ALA A N 1
ATOM 724 C CA . ALA A 1 95 ? -3.849 5.499 16.153 1.00 89.62 95 ALA A CA 1
ATOM 725 C C . ALA A 1 95 ? -4.874 6.224 15.260 1.00 89.62 95 ALA A C 1
ATOM 727 O O . ALA A 1 95 ? -5.992 6.480 15.705 1.00 89.62 95 ALA A O 1
ATOM 728 N N . LEU A 1 96 ? -4.532 6.505 13.996 1.00 90.81 96 LEU A N 1
ATOM 729 C CA . LEU A 1 96 ? -5.458 7.105 13.024 1.00 90.81 96 LEU A CA 1
ATOM 730 C C . LEU A 1 96 ? -6.635 6.185 12.677 1.00 90.81 96 LEU A C 1
ATOM 732 O O . LEU A 1 96 ? -7.740 6.668 12.444 1.00 90.81 96 LEU A O 1
ATOM 736 N N . LEU A 1 97 ? -6.408 4.871 12.653 1.00 89.44 97 LEU A N 1
ATOM 737 C CA . LEU A 1 97 ? -7.431 3.879 12.316 1.00 89.44 97 LEU A CA 1
ATOM 738 C C . LEU A 1 97 ? -8.451 3.647 13.443 1.00 89.44 97 LEU A C 1
ATOM 740 O O . LEU A 1 97 ? -9.488 3.032 13.200 1.00 89.44 97 LEU A O 1
ATOM 744 N N . GLY A 1 98 ? -8.175 4.104 14.671 1.00 87.88 98 GLY A N 1
ATOM 745 C CA . GLY A 1 98 ? -9.099 3.962 15.802 1.00 87.88 98 GLY A CA 1
ATOM 746 C C . GLY A 1 98 ? -9.407 2.503 16.168 1.00 87.88 98 GLY A C 1
ATOM 747 O O . GLY A 1 98 ? -10.528 2.182 16.569 1.00 87.88 98 GLY A O 1
ATOM 748 N N . LEU A 1 99 ? -8.436 1.599 15.990 1.00 87.62 99 LEU A N 1
ATOM 749 C CA . LEU A 1 99 ? -8.617 0.172 16.261 1.00 87.62 99 LEU A CA 1
ATOM 750 C C . LEU A 1 99 ? -8.850 -0.090 17.756 1.00 87.62 99 LEU A C 1
ATOM 752 O O . LEU A 1 99 ? -8.243 0.538 18.619 1.00 87.62 99 LEU A O 1
ATOM 756 N N . LYS A 1 100 ? -9.692 -1.081 18.072 1.00 90.19 100 LYS A N 1
ATOM 757 C CA . LYS A 1 100 ? -9.909 -1.534 19.457 1.00 90.19 100 LYS A CA 1
ATOM 758 C C . LYS A 1 100 ? -8.609 -2.084 20.053 1.00 90.19 100 LYS A C 1
ATOM 760 O O . LYS A 1 100 ? -7.931 -2.877 19.401 1.00 90.19 100 LYS A O 1
ATOM 765 N N . ASP A 1 101 ? -8.347 -1.809 21.331 1.00 90.38 101 ASP A N 1
ATOM 766 C CA . ASP A 1 101 ? -7.124 -2.245 22.031 1.00 90.38 101 ASP A CA 1
ATOM 767 C C . ASP A 1 101 ? -6.836 -3.748 21.921 1.00 90.38 101 ASP A C 1
ATOM 769 O O . ASP A 1 101 ? -5.684 -4.169 21.830 1.00 90.38 101 ASP A O 1
ATO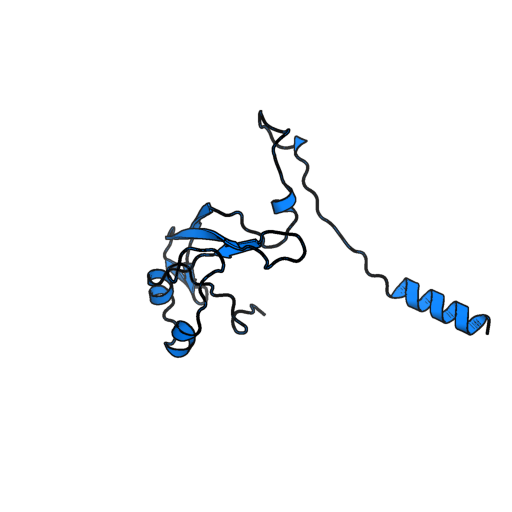M 773 N N . GLY A 1 102 ? -7.885 -4.578 21.933 1.00 89.12 102 GLY A N 1
ATOM 774 C CA . GLY A 1 102 ? -7.749 -6.028 21.776 1.00 89.12 102 GLY A CA 1
ATOM 775 C C . GLY A 1 102 ? -7.124 -6.430 20.439 1.00 89.12 102 GLY A C 1
ATOM 776 O O . GLY 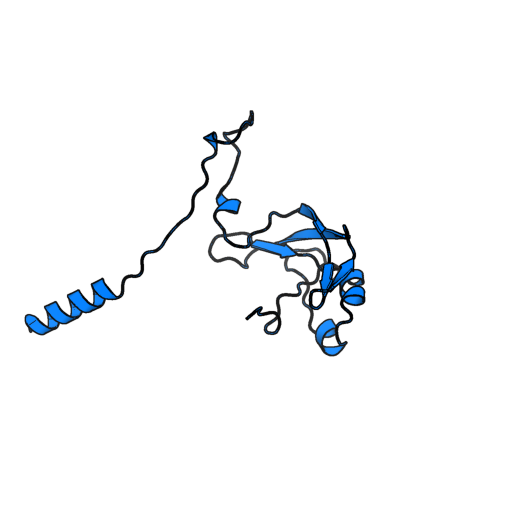A 1 102 ? -6.318 -7.354 20.410 1.00 89.12 102 GLY A O 1
ATOM 777 N N . ILE A 1 103 ? -7.449 -5.704 19.365 1.00 88.25 103 ILE A N 1
ATOM 778 C CA . ILE A 1 103 ? -6.894 -5.920 18.025 1.00 88.25 103 ILE A CA 1
ATOM 779 C C . ILE A 1 103 ? -5.475 -5.367 17.947 1.00 88.25 103 ILE A C 1
ATOM 781 O O . ILE A 1 103 ? -4.586 -6.063 17.467 1.00 88.25 103 ILE A O 1
ATOM 785 N N . VAL A 1 104 ? -5.241 -4.164 18.484 1.00 89.19 104 VAL A N 1
ATOM 786 C CA . VAL A 1 104 ? -3.909 -3.533 18.506 1.00 89.19 104 VAL A CA 1
ATOM 787 C C . VAL A 1 104 ? -2.877 -4.441 19.180 1.00 89.19 104 VAL A C 1
ATOM 789 O O . VAL A 1 104 ? -1.784 -4.626 18.654 1.00 89.19 104 VAL A O 1
ATOM 792 N N . ARG A 1 105 ? -3.240 -5.084 20.298 1.00 88.62 105 ARG A N 1
ATOM 793 C CA . ARG A 1 105 ? -2.376 -6.056 20.994 1.00 88.62 105 ARG A CA 1
ATOM 794 C C . ARG A 1 105 ? -2.071 -7.320 20.183 1.00 88.62 105 ARG A C 1
ATOM 796 O O . ARG A 1 105 ? -1.102 -8.005 20.491 1.00 88.62 105 ARG A O 1
ATOM 803 N N . GLY A 1 106 ? -2.907 -7.652 19.202 1.00 87.38 106 GLY A N 1
ATOM 804 C CA . GLY A 1 106 ? -2.748 -8.821 18.337 1.00 87.38 106 GLY A CA 1
ATOM 805 C C . GLY A 1 106 ? -1.984 -8.547 17.040 1.00 87.38 106 GLY A C 1
ATOM 806 O O . GLY A 1 106 ? -1.707 -9.498 16.308 1.00 87.38 106 GLY A O 1
ATOM 807 N N . LEU A 1 107 ? -1.650 -7.284 16.742 1.00 87.56 107 LEU A N 1
ATOM 808 C CA . LEU A 1 107 ? -0.886 -6.930 15.547 1.00 87.56 107 LEU A CA 1
ATOM 809 C C . LEU A 1 107 ? 0.530 -7.496 15.635 1.00 87.56 107 LEU A C 1
ATOM 811 O O . LEU A 1 107 ? 1.202 -7.396 16.664 1.00 87.56 107 LEU A O 1
ATOM 815 N N . LYS A 1 108 ? 0.984 -8.097 14.537 1.00 88.12 108 LYS A N 1
ATOM 816 C CA . LYS A 1 108 ? 2.301 -8.722 14.454 1.00 88.12 108 LYS A CA 1
ATOM 817 C C . LYS A 1 108 ? 3.282 -7.802 13.732 1.00 88.12 108 LYS A C 1
ATOM 819 O O . LYS A 1 108 ? 2.873 -7.065 12.834 1.00 88.12 108 LYS A O 1
ATOM 824 N N . PRO A 1 109 ? 4.567 -7.833 14.111 1.00 89.31 109 PRO A N 1
ATOM 825 C CA . PRO A 1 109 ? 5.601 -7.163 13.345 1.00 89.31 109 PRO A CA 1
ATOM 826 C C . PRO A 1 109 ? 5.847 -7.898 12.025 1.00 89.31 109 PRO A C 1
ATOM 828 O O . PRO A 1 109 ? 5.820 -9.129 11.983 1.00 89.31 109 PRO A O 1
ATOM 831 N N . VAL A 1 110 ? 6.156 -7.146 10.971 1.00 87.06 110 VAL A N 1
ATOM 832 C CA . VAL A 1 110 ? 6.539 -7.711 9.675 1.00 87.06 110 VAL A CA 1
ATOM 833 C C . VAL A 1 110 ? 7.873 -8.470 9.812 1.00 87.06 110 VAL A C 1
ATOM 835 O O . VAL A 1 110 ? 8.870 -7.874 10.246 1.00 87.06 110 VAL A O 1
ATOM 838 N N . PRO A 1 111 ? 7.946 -9.764 9.436 1.00 82.38 111 PRO A N 1
ATOM 839 C CA . PRO A 1 111 ? 9.171 -10.554 9.532 1.00 82.38 111 PRO A CA 1
ATOM 840 C C . PRO A 1 111 ? 10.340 -9.936 8.756 1.00 82.38 111 PRO A C 1
ATOM 842 O O . PRO A 1 111 ? 10.187 -9.499 7.620 1.00 82.38 111 PRO A O 1
AT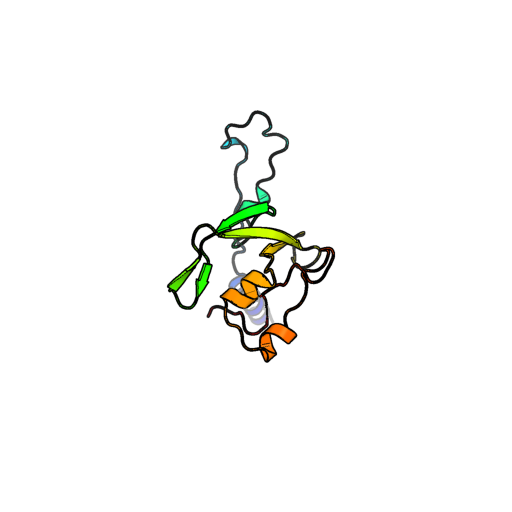OM 845 N N . GLY A 1 112 ? 11.534 -9.932 9.352 1.00 78.19 112 GLY A N 1
ATOM 846 C CA . GLY A 1 112 ? 12.747 -9.420 8.701 1.00 78.19 112 GLY A CA 1
ATOM 847 C C . GLY A 1 112 ? 12.899 -7.895 8.716 1.00 78.19 112 GLY A C 1
ATOM 848 O O . GLY A 1 112 ? 13.941 -7.395 8.300 1.00 78.19 112 GLY A O 1
ATOM 849 N N . THR A 1 113 ? 11.922 -7.161 9.254 1.00 71.94 113 THR A N 1
ATOM 850 C CA . THR A 1 113 ? 12.073 -5.738 9.578 1.00 71.94 113 THR A CA 1
ATOM 851 C C . THR A 1 113 ? 12.566 -5.583 11.019 1.00 71.94 113 THR A C 1
ATOM 853 O O . THR A 1 113 ? 12.199 -6.355 11.904 1.00 71.94 113 THR A O 1
ATOM 856 N N . GLY A 1 114 ? 13.458 -4.623 11.268 1.00 61.84 114 GLY A N 1
ATOM 857 C CA . GLY A 1 114 ? 14.214 -4.476 12.522 1.00 61.84 114 GLY A CA 1
ATOM 858 C C . GLY A 1 114 ? 13.424 -4.052 13.773 1.00 61.84 114 GLY A C 1
ATOM 859 O O . GLY A 1 114 ? 13.982 -3.337 14.603 1.00 61.84 114 GLY A O 1
ATOM 860 N N . GLY A 1 115 ? 12.156 -4.449 13.936 1.00 60.16 115 GLY A N 1
ATOM 861 C CA . GLY A 1 115 ? 11.420 -4.310 15.198 1.00 60.16 115 GLY A CA 1
ATOM 862 C C . GLY A 1 115 ? 9.944 -3.887 15.080 1.00 60.16 115 GLY A C 1
ATOM 863 O O . GLY A 1 115 ? 9.390 -3.827 13.987 1.00 60.16 115 GLY A O 1
ATOM 864 N N . PRO A 1 116 ? 9.293 -3.541 16.212 1.00 62.41 116 PRO A N 1
ATOM 865 C CA . PRO A 1 116 ? 7.840 -3.319 16.343 1.00 62.41 116 PRO A CA 1
ATOM 866 C C . PRO A 1 116 ? 7.311 -2.045 15.660 1.00 62.41 116 PRO A C 1
ATOM 868 O O . PRO A 1 116 ? 6.165 -1.659 15.865 1.00 62.41 116 PRO A O 1
ATOM 871 N N . ARG A 1 117 ? 8.147 -1.362 14.873 1.00 80.31 117 ARG A N 1
ATOM 872 C CA . ARG A 1 117 ? 7.779 -0.138 14.146 1.00 80.31 117 ARG A CA 1
ATOM 873 C C . ARG A 1 117 ? 7.063 -0.412 12.828 1.00 80.31 117 ARG A C 1
ATOM 875 O O . ARG A 1 117 ? 6.557 0.525 12.223 1.00 80.31 117 ARG A O 1
ATOM 882 N N . CYS A 1 118 ? 7.032 -1.673 12.409 1.00 89.81 118 CYS A N 1
ATOM 883 C CA . CYS A 1 118 ? 6.407 -2.104 11.177 1.00 89.81 118 CYS A CA 1
ATOM 884 C C . CYS A 1 118 ? 5.420 -3.224 11.476 1.00 89.81 118 CYS A C 1
ATOM 886 O O . CYS A 1 118 ? 5.821 -4.376 11.635 1.00 89.81 118 CYS A O 1
ATOM 888 N N . LEU A 1 119 ? 4.147 -2.874 11.623 1.00 90.56 119 LEU A N 1
ATOM 889 C CA . LEU A 1 119 ? 3.082 -3.828 11.901 1.00 90.56 119 LEU A CA 1
ATOM 890 C C . LEU A 1 119 ? 2.368 -4.198 10.602 1.00 90.56 119 LEU A C 1
ATOM 892 O O . LEU A 1 119 ? 2.204 -3.360 9.717 1.00 90.56 119 LEU A O 1
ATOM 896 N N . GLU A 1 120 ? 1.917 -5.443 10.498 1.00 86.44 120 GLU A N 1
ATOM 897 C CA . GLU A 1 120 ? 1.026 -5.871 9.420 1.00 86.44 120 GLU A CA 1
ATOM 898 C C . GLU A 1 120 ? -0.437 -5.893 9.887 1.00 86.44 120 GLU A C 1
ATOM 900 O O . GLU A 1 120 ? -0.752 -6.353 10.985 1.00 86.44 120 GLU A O 1
ATOM 905 N N . LEU A 1 121 ? -1.352 -5.428 9.027 1.00 84.88 121 LEU A N 1
ATOM 906 C CA . LEU A 1 121 ? -2.805 -5.537 9.241 1.00 84.88 121 LEU A CA 1
ATOM 907 C C . LEU A 1 121 ? -3.403 -6.826 8.655 1.00 84.88 121 LEU A C 1
ATOM 909 O O . LEU A 1 121 ? -4.609 -7.049 8.768 1.00 84.88 121 LEU A O 1
ATOM 913 N N . ARG A 1 122 ? -2.590 -7.682 8.019 1.00 76.69 122 ARG A N 1
ATOM 914 C CA . ARG A 1 122 ? -3.018 -9.000 7.526 1.00 76.69 122 ARG A CA 1
ATOM 915 C C . ARG A 1 1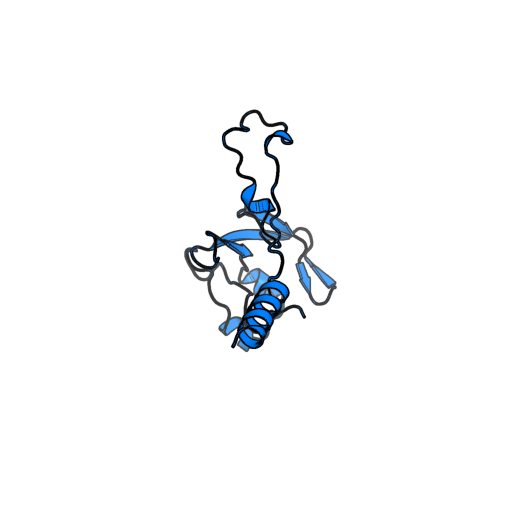22 ? -3.250 -9.937 8.713 1.00 76.69 122 ARG A C 1
ATOM 917 O O . ARG A 1 122 ? -2.359 -10.652 9.157 1.00 76.69 122 ARG A O 1
ATOM 924 N N . SER A 1 123 ? -4.474 -9.939 9.224 1.00 69.94 123 SER A N 1
ATOM 925 C CA . SER A 1 123 ? -4.970 -10.906 10.204 1.00 69.94 123 SER A CA 1
ATOM 926 C C . SER A 1 123 ? -6.056 -11.792 9.585 1.00 69.94 123 SER A C 1
ATOM 928 O O . SER A 1 123 ? -6.527 -11.535 8.475 1.00 69.94 123 SER A O 1
ATOM 930 N N . ALA A 1 124 ? -6.480 -12.831 10.310 1.00 66.88 124 ALA A N 1
ATOM 931 C CA . ALA A 1 124 ? -7.623 -13.657 9.909 1.00 66.88 124 ALA A CA 1
ATOM 932 C C . ALA A 1 124 ? -8.906 -12.826 9.693 1.00 66.88 124 ALA A C 1
ATOM 934 O O . ALA A 1 124 ? -9.735 -13.186 8.861 1.00 66.88 124 ALA A O 1
ATOM 935 N N . ASP A 1 125 ? -9.023 -11.693 10.389 1.00 63.44 125 ASP A N 1
ATOM 936 C CA . ASP A 1 125 ? -10.174 -10.789 10.327 1.00 63.44 125 ASP A CA 1
ATOM 937 C C . ASP A 1 125 ? -10.081 -9.761 9.183 1.00 63.44 125 ASP A C 1
ATOM 939 O O . ASP A 1 125 ? -11.027 -9.017 8.947 1.00 63.44 125 ASP A O 1
ATOM 943 N N . SER A 1 126 ? -8.957 -9.708 8.458 1.00 64.75 126 SER A N 1
ATOM 944 C CA . SER A 1 126 ? -8.667 -8.692 7.430 1.00 64.75 126 SER A CA 1
ATOM 945 C C . SER A 1 126 ? -9.114 -9.104 6.016 1.00 64.75 126 SER A C 1
ATOM 947 O O . SER A 1 126 ? -8.685 -8.535 5.015 1.00 64.75 126 SER A O 1
ATOM 949 N N . GLN A 1 127 ? -9.955 -10.136 5.908 1.00 60.62 127 GLN A N 1
ATOM 950 C CA . GLN A 1 127 ? -10.470 -10.616 4.625 1.00 60.62 127 GLN A CA 1
ATOM 951 C C . GLN A 1 127 ? -11.538 -9.650 4.100 1.00 60.62 127 GLN A C 1
ATOM 953 O O . GLN A 1 127 ? -12.639 -9.569 4.647 1.00 60.62 127 GLN A O 1
ATOM 958 N N . VAL A 1 128 ? -11.220 -8.941 3.016 1.00 52.28 128 VAL A N 1
ATOM 959 C CA . VAL A 1 128 ? -12.219 -8.235 2.208 1.00 52.28 128 VAL A CA 1
ATOM 960 C C . VAL A 1 128 ? -13.040 -9.309 1.488 1.00 52.28 128 VAL A C 1
ATOM 962 O O . VAL A 1 128 ? -12.490 -10.068 0.691 1.00 52.28 128 VAL A O 1
ATOM 965 N N . ARG A 1 129 ? -14.317 -9.443 1.860 1.00 43.78 129 ARG A N 1
ATOM 966 C CA . ARG A 1 129 ? -15.270 -10.348 1.198 1.00 43.78 129 ARG A CA 1
ATOM 967 C C . ARG A 1 129 ? -15.684 -9.832 -0.170 1.00 43.78 129 ARG A C 1
ATOM 969 O O . ARG A 1 129 ? -15.834 -8.599 -0.294 1.00 43.78 129 ARG A O 1
#

Foldseek 3Di:
DVVVVVVVVVVVVVPDDDDDWDDDDLVVDPDPPSVPDDPVQVRDPPADDFDWFQDFDDDPNHGLDGRDIWTKAWAADPDPVGIGIATFQAPVNVVSNVDDPVVVVVWDARPPPPDDRGTGPPDPVPDDD

Sequence (129 aa):
MKLTRLAILITLTCSARPVLATEFNVNMLNTEDRKHADLSAFSRDGYIAPGDYLLDIRLNDQTIREQYPVSVVPVKGSGKDGDDSAVCVTPEMVALLGLKDGIVRGLKPVPGTGGPRCLELRSADSQVR

Radius of gyration: 21.71 Å; Cα contacts (8 Å, |Δi|>4): 147; chains: 1; bounding box: 35×66×47 Å

Solvent-accessible surface area (backbone atoms only — not comparable to full-atom values): 8328 Å² total; per-residue (Å²): 115,70,66,62,54,52,53,53,53,53,56,58,61,73,67,63,72,89,85,83,86,64,84,66,69,58,86,77,54,95,59,98,58,57,92,75,62,80,48,70,64,76,46,40,86,92,62,59,78,62,46,79,42,70,42,68,44,66,57,94,89,39,77,79,40,72,69,37,86,40,44,28,41,66,28,76,81,78,44,101,88,47,75,37,56,42,65,43,40,32,72,68,54,49,62,73,68,66,64,56,68,77,57,61,74,65,54,43,56,43,63,93,51,100,47,83,65,27,25,39,76,86,49,93,86,57,67,84,127